Protein AF-A0A6F9ZHG9-F1 (afdb_monomer_lite)

Foldseek 3Di:
DQDPVNVVVVVLVLVVLLVCCLVQWAFDPDPDDDPLQWLVNLQVLCQLLCCQQPNDGDHSVSNVVSCVVSVWDKDWPVRVVVPPDPVDDPDPPPDPPPPPPDDPDDDPDPPPTTIGTNTDSVSSVLSSCLNDPDDPPDDPVSVVSNVVVNVVSVVVSCVCVPPVNPD

pLDDT: mean 78.33, std 22.2, range [32.19, 98.19]

Structure (mmCIF, N/CA/C/O backbone):
data_AF-A0A6F9ZHG9-F1
#
_entry.id   AF-A0A6F9ZHG9-F1
#
loop_
_atom_site.group_PDB
_atom_site.id
_atom_site.type_symbol
_atom_site.label_atom_id
_atom_site.label_alt_id
_atom_site.label_comp_id
_atom_site.label_asym_id
_atom_site.label_entity_id
_atom_site.label_seq_id
_atom_site.pdbx_PDB_ins_code
_atom_site.Cartn_x
_atom_site.Cartn_y
_atom_site.Cartn_z
_atom_site.occupancy
_atom_site.B_iso_or_equiv
_atom_site.auth_seq_id
_atom_site.auth_comp_id
_atom_site.auth_asym_id
_atom_site.auth_atom_id
_atom_site.pdbx_PDB_model_num
ATOM 1 N N . MET A 1 1 ? -5.530 26.633 14.645 1.00 41.91 1 MET A N 1
ATOM 2 C CA . MET A 1 1 ? -5.002 26.004 15.873 1.00 41.91 1 MET A CA 1
ATOM 3 C C . MET A 1 1 ? -5.506 24.572 15.899 1.00 41.91 1 MET A C 1
ATOM 5 O O . MET A 1 1 ? -6.705 24.374 16.030 1.00 41.91 1 MET A O 1
ATOM 9 N N . ASN A 1 2 ? -4.627 23.596 15.676 1.00 49.59 2 ASN A N 1
ATOM 10 C CA . ASN A 1 2 ? -4.977 22.177 15.742 1.00 49.59 2 ASN A CA 1
ATOM 11 C C . ASN A 1 2 ? -4.973 21.763 17.223 1.00 49.59 2 ASN A C 1
ATOM 13 O O . ASN A 1 2 ? -3.960 21.920 17.898 1.00 49.59 2 ASN A O 1
ATOM 17 N N . GLY A 1 3 ? -6.128 21.356 17.758 1.00 52.00 3 GLY A N 1
ATOM 18 C CA . GLY A 1 3 ? -6.285 21.013 19.177 1.00 52.00 3 GLY A CA 1
ATOM 19 C C . GLY A 1 3 ? -5.594 19.692 19.559 1.00 52.00 3 GLY A C 1
ATOM 20 O O . GLY A 1 3 ? -5.283 18.891 18.675 1.00 52.00 3 GLY A O 1
ATOM 21 N N . PRO A 1 4 ? -5.406 19.407 20.861 1.00 63.84 4 PRO A N 1
ATOM 22 C CA . PRO A 1 4 ? -4.680 18.226 21.354 1.00 63.84 4 PRO A CA 1
ATOM 23 C C . PRO A 1 4 ? -5.230 16.885 20.833 1.00 63.84 4 PRO A C 1
ATOM 25 O O . PRO A 1 4 ? -4.465 15.956 20.588 1.00 63.84 4 PRO A O 1
ATOM 28 N N . HIS A 1 5 ? -6.538 16.796 20.572 1.00 62.59 5 HIS A N 1
ATOM 29 C CA . HIS A 1 5 ? -7.161 15.604 19.983 1.00 62.59 5 HIS A CA 1
ATOM 30 C C . HIS A 1 5 ? -6.745 15.338 18.530 1.00 62.59 5 HIS A C 1
ATOM 32 O O . HIS A 1 5 ? -6.666 14.184 18.118 1.00 62.59 5 HIS A O 1
ATOM 38 N N . SER A 1 6 ? -6.447 16.380 17.748 1.00 72.19 6 SER A N 1
ATOM 39 C CA . SER A 1 6 ? -6.005 16.204 16.357 1.00 72.19 6 SER A CA 1
ATOM 40 C C . SER A 1 6 ? -4.581 15.648 16.268 1.00 72.19 6 SER A C 1
ATOM 42 O O . SER A 1 6 ? -4.306 14.816 15.407 1.00 72.19 6 SER A O 1
ATOM 44 N N . THR A 1 7 ? -3.709 16.029 17.206 1.00 77.06 7 THR A N 1
ATOM 45 C CA . THR A 1 7 ? -2.345 15.495 17.317 1.00 77.06 7 THR A CA 1
ATOM 46 C C . THR A 1 7 ? -2.356 14.030 17.746 1.00 77.06 7 THR A C 1
ATOM 48 O O . THR A 1 7 ? -1.715 13.204 17.104 1.00 77.06 7 THR A O 1
ATOM 51 N N . GLN A 1 8 ? -3.151 13.680 18.764 1.00 80.44 8 GLN A N 1
ATOM 52 C CA . GLN A 1 8 ? -3.286 12.293 19.230 1.00 80.44 8 GLN A CA 1
ATOM 53 C C . GLN A 1 8 ? -3.800 11.359 18.126 1.00 80.44 8 GLN A C 1
ATOM 55 O O . GLN A 1 8 ? -3.256 10.274 17.932 1.00 80.44 8 GLN A O 1
ATOM 60 N N . LEU A 1 9 ? -4.806 11.801 17.362 1.00 84.56 9 LEU A N 1
ATOM 61 C CA . LEU A 1 9 ? -5.338 11.041 16.230 1.00 84.56 9 LEU A CA 1
ATOM 62 C C . LEU A 1 9 ? -4.292 10.843 15.123 1.00 84.56 9 LEU A C 1
ATOM 64 O O . LEU A 1 9 ? -4.195 9.758 14.549 1.00 84.56 9 LEU A O 1
ATOM 68 N N . HIS A 1 10 ? -3.508 11.878 14.820 1.00 86.94 10 HIS A N 1
ATOM 69 C CA . HIS A 1 10 ? -2.452 11.791 13.816 1.00 86.94 10 HIS A CA 1
ATOM 70 C C . HIS A 1 10 ? -1.357 10.794 14.223 1.00 86.94 10 HIS A C 1
ATOM 72 O O . HIS A 1 10 ? -0.948 9.960 13.416 1.00 86.94 10 HIS A O 1
ATOM 78 N N . GLU A 1 11 ? -0.928 10.812 15.487 1.00 89.69 11 GLU A N 1
ATOM 79 C CA . GLU A 1 11 ? 0.051 9.851 16.004 1.00 89.69 11 GLU A CA 1
ATOM 80 C C . GLU A 1 11 ? -0.462 8.410 15.958 1.00 89.69 11 GLU A C 1
ATOM 82 O O . GLU A 1 11 ? 0.266 7.508 15.546 1.00 89.69 11 GLU A O 1
ATOM 87 N N . ALA A 1 12 ? -1.721 8.196 16.340 1.00 89.88 12 ALA A N 1
ATOM 88 C CA . ALA A 1 12 ? -2.430 6.927 16.208 1.00 89.88 12 ALA A CA 1
ATOM 89 C C . ALA A 1 12 ? -2.378 6.387 14.765 1.00 89.88 12 ALA A C 1
ATOM 91 O O . ALA A 1 12 ? -1.982 5.243 14.520 1.00 89.88 12 ALA A O 1
ATOM 92 N N . GLN A 1 13 ? -2.717 7.237 13.792 1.00 93.00 13 GLN A N 1
ATOM 93 C CA . GLN A 1 13 ? -2.676 6.900 12.366 1.00 93.00 13 GLN A CA 1
ATOM 94 C C . GLN A 1 13 ? -1.254 6.587 11.888 1.00 93.00 13 GLN A C 1
ATOM 96 O O . GLN A 1 13 ? -1.058 5.616 11.155 1.00 93.00 13 GLN A O 1
ATOM 101 N N . MET A 1 14 ? -0.256 7.359 12.328 1.00 95.12 14 MET A N 1
ATOM 102 C CA . MET A 1 14 ? 1.151 7.109 12.008 1.00 95.12 14 MET A CA 1
ATOM 103 C C . MET A 1 14 ? 1.661 5.801 12.617 1.00 95.12 14 MET A C 1
ATOM 105 O O . MET A 1 14 ? 2.350 5.042 11.937 1.00 95.12 14 MET A O 1
ATOM 109 N N . ARG A 1 15 ? 1.282 5.475 13.861 1.00 94.06 15 ARG A N 1
ATOM 110 C CA . ARG A 1 15 ? 1.595 4.176 14.480 1.00 94.06 15 ARG A CA 1
ATOM 111 C C . ARG A 1 15 ? 1.028 3.021 13.658 1.00 94.06 15 ARG A C 1
ATOM 113 O O . ARG A 1 15 ? 1.766 2.089 13.343 1.00 94.06 15 ARG A O 1
ATOM 120 N N . LEU A 1 16 ? -0.245 3.103 13.268 1.00 94.69 16 LEU A N 1
ATOM 121 C CA . LEU A 1 16 ? -0.882 2.076 12.442 1.00 94.69 16 LEU A CA 1
ATOM 122 C C . LEU A 1 16 ? -0.197 1.962 11.074 1.00 94.69 16 LEU A C 1
ATOM 124 O O . LEU A 1 16 ? 0.135 0.855 10.656 1.00 94.69 16 LEU A O 1
ATOM 128 N N . LEU A 1 17 ? 0.086 3.084 10.403 1.00 96.88 17 LEU A N 1
ATOM 129 C CA . LEU A 1 17 ? 0.791 3.106 9.116 1.00 96.88 17 LEU A CA 1
ATOM 130 C C . LEU A 1 17 ? 2.177 2.450 9.208 1.00 96.88 17 LEU A C 1
ATOM 132 O O . LEU A 1 17 ? 2.523 1.635 8.352 1.00 96.88 17 LEU A O 1
ATOM 136 N N . ARG A 1 18 ? 2.956 2.750 10.255 1.00 96.12 18 ARG A N 1
ATOM 137 C CA . ARG A 1 18 ? 4.274 2.135 10.475 1.00 96.12 18 ARG A CA 1
ATOM 138 C C . ARG A 1 18 ? 4.161 0.621 10.635 1.00 96.12 18 ARG A C 1
ATOM 140 O O . ARG A 1 18 ? 4.882 -0.103 9.956 1.00 96.12 18 ARG A O 1
ATOM 147 N N . ARG A 1 19 ? 3.233 0.132 11.465 1.00 95.88 19 ARG A N 1
ATOM 148 C CA . ARG A 1 19 ? 3.015 -1.316 11.656 1.00 95.88 19 ARG A CA 1
ATOM 149 C C . ARG A 1 19 ? 2.495 -1.995 10.388 1.00 95.88 19 ARG A C 1
ATOM 151 O O . ARG A 1 19 ? 2.889 -3.122 10.084 1.00 95.88 19 ARG A O 1
ATOM 158 N N . PHE A 1 20 ? 1.660 -1.298 9.618 1.00 97.25 20 PHE A N 1
ATOM 159 C CA . PHE A 1 20 ? 1.179 -1.774 8.325 1.00 97.25 20 PHE A CA 1
ATOM 160 C C . PHE A 1 20 ? 2.345 -1.995 7.356 1.00 97.25 20 PHE A C 1
ATOM 162 O O . PHE A 1 20 ? 2.463 -3.071 6.770 1.00 97.25 20 PHE A O 1
ATOM 169 N N . ILE A 1 21 ? 3.232 -1.005 7.214 1.00 97.25 21 ILE A N 1
ATOM 170 C CA . ILE A 1 21 ? 4.420 -1.110 6.356 1.00 97.25 21 ILE A CA 1
ATOM 171 C C . ILE A 1 21 ? 5.333 -2.239 6.840 1.00 97.25 21 ILE A C 1
ATOM 173 O O . ILE A 1 21 ? 5.689 -3.087 6.029 1.00 97.25 21 ILE A O 1
ATOM 177 N N . ALA A 1 22 ? 5.622 -2.328 8.143 1.00 95.75 22 ALA A N 1
ATOM 178 C CA . ALA A 1 22 ? 6.433 -3.411 8.711 1.00 95.75 22 ALA A CA 1
ATOM 179 C C . ALA A 1 22 ? 5.908 -4.807 8.330 1.00 95.75 22 ALA A C 1
ATOM 181 O O . ALA A 1 22 ? 6.674 -5.724 8.043 1.00 95.75 22 ALA A O 1
ATOM 182 N N . THR A 1 23 ? 4.582 -4.963 8.328 1.00 96.19 23 THR A N 1
ATOM 183 C CA . THR A 1 23 ? 3.914 -6.253 8.125 1.00 96.19 23 THR A CA 1
ATOM 184 C C . THR A 1 23 ? 3.771 -6.617 6.648 1.00 96.19 23 THR A C 1
ATOM 186 O O . THR A 1 23 ? 3.932 -7.780 6.269 1.00 96.19 23 THR A O 1
ATOM 189 N N . PHE A 1 24 ? 3.404 -5.646 5.810 1.00 97.00 24 PHE A N 1
ATOM 190 C CA . PHE A 1 24 ? 3.000 -5.899 4.425 1.00 97.00 24 PHE A CA 1
ATOM 191 C C . PHE A 1 24 ? 4.011 -5.422 3.389 1.00 97.00 24 PHE A C 1
ATOM 193 O O . PHE A 1 24 ? 3.997 -5.937 2.277 1.00 97.00 24 PHE A O 1
ATOM 200 N N . LEU A 1 25 ? 4.869 -4.461 3.719 1.00 96.69 25 LEU A N 1
ATOM 201 C CA . LEU A 1 25 ? 5.860 -3.882 2.812 1.00 96.69 25 LEU A CA 1
ATOM 202 C C . LEU A 1 25 ? 7.245 -3.792 3.483 1.00 96.69 25 LEU A C 1
ATOM 204 O O . LEU A 1 25 ? 7.821 -2.704 3.515 1.00 96.69 25 LEU A O 1
ATOM 208 N N . PRO A 1 26 ? 7.786 -4.900 4.029 1.00 94.75 26 PRO A N 1
ATOM 209 C CA . PRO A 1 26 ? 9.114 -4.881 4.628 1.00 94.75 26 PRO A CA 1
ATOM 210 C C . PRO A 1 26 ? 10.196 -4.625 3.561 1.00 94.75 26 PRO A C 1
ATOM 212 O O . PRO A 1 26 ? 9.999 -5.002 2.394 1.00 94.75 26 PRO A O 1
ATOM 215 N N . PRO A 1 27 ? 11.348 -4.047 3.953 1.00 93.38 27 PRO A N 1
ATOM 216 C CA . PRO A 1 27 ? 12.481 -3.855 3.052 1.00 93.38 27 PRO A CA 1
ATOM 217 C C . PRO A 1 27 ? 12.950 -5.196 2.471 1.00 93.38 27 PRO A C 1
ATOM 219 O O . PRO A 1 27 ? 12.869 -6.243 3.116 1.00 93.38 27 PRO A O 1
ATOM 222 N N . GLN A 1 28 ? 13.399 -5.172 1.219 1.00 86.75 28 GLN A N 1
ATOM 223 C CA . GLN A 1 28 ? 13.783 -6.356 0.443 1.00 86.75 28 GLN A CA 1
ATOM 224 C C . GLN A 1 28 ? 15.279 -6.402 0.115 1.00 86.75 28 GLN A C 1
ATOM 226 O O . GLN A 1 28 ? 15.703 -7.353 -0.544 1.00 86.75 28 GLN A O 1
ATOM 231 N N . ASP A 1 29 ? 16.055 -5.372 0.477 1.00 80.50 29 ASP A N 1
ATOM 232 C CA . ASP A 1 29 ? 17.463 -5.196 0.079 1.00 80.50 29 ASP A CA 1
ATOM 233 C C . ASP A 1 29 ? 17.683 -5.338 -1.445 1.00 80.50 29 ASP A C 1
ATOM 235 O O . ASP A 1 29 ? 18.747 -5.729 -1.934 1.00 80.50 29 ASP A O 1
ATOM 239 N N . LYS A 1 30 ? 16.639 -5.034 -2.230 1.00 82.44 30 LYS A N 1
ATOM 240 C CA . LYS A 1 30 ? 16.616 -5.123 -3.693 1.00 82.44 30 LYS A CA 1
ATOM 241 C C . LYS A 1 30 ? 16.259 -3.772 -4.283 1.00 82.44 30 LYS A C 1
ATOM 243 O O . LYS A 1 30 ? 15.113 -3.334 -4.253 1.00 82.44 30 LYS A O 1
ATOM 248 N N . PHE A 1 31 ? 17.234 -3.159 -4.936 1.00 83.19 31 PHE A N 1
ATOM 249 C CA . PHE A 1 31 ? 17.107 -1.810 -5.481 1.00 83.19 31 PHE A CA 1
ATOM 250 C C . PHE A 1 31 ? 16.596 -1.803 -6.922 1.00 83.19 31 PHE A C 1
ATOM 252 O O . PHE A 1 31 ? 17.131 -1.087 -7.754 1.00 83.19 31 PHE A O 1
ATOM 259 N N . HIS A 1 32 ? 15.598 -2.616 -7.278 1.00 84.50 32 HIS A N 1
ATOM 260 C CA . HIS A 1 32 ? 15.069 -2.632 -8.647 1.00 84.50 32 HIS A CA 1
ATOM 261 C C . HIS A 1 32 ? 13.995 -1.556 -8.841 1.00 84.50 32 HIS A C 1
ATOM 263 O O . HIS A 1 32 ? 13.032 -1.482 -8.081 1.00 84.50 32 HIS A O 1
ATOM 269 N N . ARG A 1 33 ? 14.099 -0.760 -9.909 1.00 87.62 33 ARG A N 1
ATOM 270 C CA . ARG A 1 33 ? 13.116 0.287 -10.220 1.00 87.62 33 ARG A CA 1
ATOM 271 C C . ARG A 1 33 ? 11.866 -0.304 -10.855 1.00 87.62 33 ARG A C 1
ATOM 273 O O . ARG A 1 33 ? 11.923 -0.953 -11.895 1.00 87.62 33 ARG A O 1
ATOM 280 N N . ASN A 1 34 ? 10.715 -0.057 -10.253 1.00 92.25 34 ASN A N 1
ATOM 281 C CA . ASN A 1 34 ? 9.425 -0.474 -10.773 1.00 92.25 34 ASN A CA 1
ATOM 282 C C . ASN A 1 34 ? 8.396 0.642 -10.551 1.00 92.25 34 ASN A C 1
ATOM 284 O O . ASN A 1 34 ? 8.451 1.358 -9.560 1.00 92.25 34 ASN A O 1
ATOM 288 N N . LEU A 1 35 ? 7.409 0.779 -11.437 1.00 92.25 35 LEU A N 1
ATOM 289 C CA . LEU A 1 35 ? 6.323 1.734 -11.200 1.00 92.25 35 LEU A CA 1
ATOM 290 C C . LEU A 1 35 ? 5.642 1.489 -9.844 1.00 92.25 35 LEU A C 1
ATOM 292 O O . LEU A 1 35 ? 5.301 2.431 -9.150 1.00 92.25 35 LEU A O 1
ATOM 296 N N . ALA A 1 36 ? 5.471 0.227 -9.446 1.00 94.75 36 ALA A N 1
ATOM 297 C CA . ALA A 1 36 ? 4.750 -0.104 -8.223 1.00 94.75 36 ALA A CA 1
ATOM 298 C C . ALA A 1 36 ? 5.568 0.041 -6.930 1.00 94.75 36 ALA A C 1
ATOM 300 O O . ALA A 1 36 ? 4.990 -0.095 -5.860 1.00 94.75 36 ALA A O 1
ATOM 301 N N . ASN A 1 37 ? 6.871 0.327 -7.006 1.00 94.38 37 ASN A N 1
ATOM 302 C CA . ASN A 1 37 ? 7.659 0.738 -5.839 1.00 94.38 37 ASN A CA 1
ATOM 303 C C . ASN A 1 37 ? 8.121 2.199 -5.923 1.00 94.38 37 ASN A C 1
ATOM 305 O O . ASN A 1 37 ? 8.922 2.631 -5.103 1.00 94.38 37 ASN A O 1
ATOM 309 N N . GLU A 1 38 ? 7.622 2.963 -6.897 1.00 94.38 38 GLU A N 1
ATOM 310 C CA . GLU A 1 38 ? 7.785 4.415 -6.950 1.00 94.38 38 GLU A CA 1
ATOM 311 C C . GLU A 1 38 ? 6.893 5.080 -5.887 1.00 94.38 38 GLU A C 1
ATOM 313 O O . GLU A 1 38 ? 5.749 4.668 -5.675 1.00 94.38 38 GLU A O 1
ATOM 318 N N . ILE A 1 39 ? 7.411 6.098 -5.194 1.00 93.62 39 ILE A N 1
ATOM 319 C CA . ILE A 1 39 ? 6.782 6.666 -3.995 1.00 93.62 39 ILE A CA 1
ATOM 320 C C . ILE A 1 39 ? 5.375 7.203 -4.251 1.00 93.62 39 ILE A C 1
ATOM 322 O O . ILE A 1 39 ? 4.502 7.002 -3.405 1.00 93.62 39 ILE A O 1
ATOM 326 N N . ASN A 1 40 ? 5.098 7.852 -5.382 1.00 92.12 40 ASN A N 1
ATOM 327 C CA . ASN A 1 40 ? 3.744 8.331 -5.663 1.00 92.12 40 ASN A CA 1
ATOM 328 C C . ASN A 1 40 ? 2.777 7.152 -5.890 1.00 92.12 40 ASN A C 1
ATOM 330 O O . ASN A 1 40 ? 1.650 7.167 -5.381 1.00 92.12 40 ASN A O 1
ATOM 334 N N . TYR A 1 41 ? 3.203 6.091 -6.581 1.00 96.31 41 TYR A N 1
ATOM 335 C CA . TYR A 1 41 ? 2.396 4.874 -6.719 1.00 96.31 41 TYR A CA 1
ATOM 336 C C . TYR A 1 41 ? 2.143 4.190 -5.370 1.00 96.31 41 TYR A C 1
ATOM 338 O O . TYR A 1 41 ? 1.011 3.795 -5.070 1.00 96.31 41 TYR A O 1
ATOM 346 N N . VAL A 1 42 ? 3.176 4.069 -4.537 1.00 97.56 42 VAL A N 1
ATOM 347 C CA . VAL A 1 42 ? 3.069 3.496 -3.188 1.00 97.56 42 VAL A CA 1
ATOM 348 C C . VAL A 1 42 ? 2.115 4.334 -2.343 1.00 97.56 42 VAL A C 1
ATOM 350 O O . VAL A 1 42 ? 1.180 3.789 -1.762 1.00 97.56 42 VAL A O 1
ATOM 353 N N . THR A 1 43 ? 2.264 5.659 -2.361 1.00 97.19 43 THR A N 1
ATOM 354 C CA . THR A 1 43 ? 1.407 6.597 -1.622 1.00 97.19 43 THR A CA 1
ATOM 355 C C . THR A 1 43 ? -0.052 6.464 -2.038 1.00 97.19 43 THR A C 1
ATOM 357 O O . THR A 1 43 ? -0.930 6.281 -1.197 1.00 97.19 43 THR A O 1
ATOM 360 N N . THR A 1 44 ? -0.336 6.507 -3.341 1.00 97.69 44 THR A N 1
ATOM 361 C CA . THR A 1 44 ? -1.714 6.374 -3.838 1.00 97.69 44 THR A CA 1
ATOM 362 C C . THR A 1 44 ? -2.304 4.999 -3.530 1.00 97.69 44 THR A C 1
ATOM 364 O O . THR A 1 44 ? -3.500 4.895 -3.262 1.00 97.69 44 THR A O 1
ATOM 367 N N . THR A 1 45 ? -1.484 3.948 -3.521 1.00 98.06 45 THR A N 1
ATOM 368 C CA . THR A 1 45 ? -1.908 2.599 -3.136 1.00 98.06 45 THR A CA 1
ATOM 369 C C . THR A 1 45 ? -2.239 2.519 -1.650 1.00 98.06 45 THR A C 1
ATOM 371 O O . THR A 1 45 ? -3.349 2.115 -1.305 1.00 98.06 45 THR A O 1
ATOM 374 N N . LEU A 1 46 ? -1.328 2.953 -0.776 1.00 98.19 46 LEU A N 1
ATOM 375 C CA . LEU A 1 46 ? -1.533 2.946 0.671 1.00 98.19 46 LEU A CA 1
ATOM 376 C C . LEU A 1 46 ? -2.714 3.824 1.079 1.00 98.19 46 LEU A C 1
ATOM 378 O O . LEU A 1 46 ? -3.541 3.382 1.866 1.00 98.19 46 LEU A O 1
ATOM 382 N N . ASN A 1 47 ? -2.876 5.004 0.476 1.00 97.94 47 ASN A N 1
ATOM 383 C CA . ASN A 1 47 ? -4.038 5.854 0.723 1.00 97.94 47 ASN A CA 1
ATOM 384 C C . ASN A 1 47 ? -5.359 5.150 0.382 1.00 97.94 47 ASN A C 1
ATOM 386 O O . ASN A 1 47 ? -6.316 5.240 1.145 1.00 97.94 47 ASN A O 1
ATOM 390 N N . ARG A 1 48 ? -5.423 4.402 -0.728 1.00 97.12 48 ARG A N 1
ATOM 391 C CA . ARG A 1 48 ? -6.626 3.627 -1.082 1.00 97.12 48 ARG A CA 1
ATOM 392 C C . ARG A 1 48 ? -6.879 2.490 -0.096 1.00 97.12 48 ARG A C 1
ATOM 394 O O . ARG A 1 48 ? -8.008 2.329 0.354 1.00 97.12 48 ARG A O 1
ATOM 401 N N . VAL A 1 49 ? -5.847 1.716 0.234 1.00 97.25 49 VAL A N 1
ATOM 402 C CA . VAL A 1 49 ? -5.953 0.556 1.134 1.00 97.25 49 VAL A CA 1
ATOM 403 C C . VAL A 1 49 ? -6.349 0.993 2.541 1.00 97.25 49 VAL A C 1
ATOM 405 O O . VAL A 1 49 ? -7.286 0.437 3.111 1.00 97.25 49 VAL A O 1
ATOM 408 N N . LEU A 1 50 ? -5.685 2.014 3.082 1.00 96.62 50 LEU A N 1
ATOM 409 C CA . LEU A 1 50 ? -5.946 2.512 4.429 1.00 96.62 50 LEU A CA 1
ATOM 410 C C . LEU A 1 50 ? -7.310 3.186 4.530 1.00 96.62 50 LEU A C 1
ATOM 412 O O . LEU A 1 50 ? -8.043 2.918 5.479 1.00 96.62 50 LEU A O 1
ATOM 416 N N . LEU A 1 51 ? -7.724 3.944 3.512 1.00 95.69 51 LEU A N 1
ATOM 417 C CA . LEU A 1 51 ? -9.065 4.517 3.491 1.00 95.69 51 LEU A CA 1
ATOM 418 C C . LEU A 1 51 ? -10.138 3.423 3.429 1.00 95.69 51 LEU A C 1
ATOM 420 O O . LEU A 1 51 ? -11.099 3.468 4.189 1.00 95.69 51 LEU A O 1
ATOM 424 N N . HIS A 1 52 ? -9.961 2.425 2.559 1.00 94.94 52 HIS A N 1
ATOM 425 C CA . HIS A 1 52 ? -10.939 1.357 2.352 1.00 94.94 52 HIS A CA 1
ATOM 426 C C . HIS A 1 52 ? -11.064 0.417 3.559 1.00 94.94 52 HIS A C 1
ATOM 428 O O . HIS A 1 52 ? -12.167 0.024 3.933 1.00 94.94 52 HIS A O 1
ATOM 434 N N . HIS A 1 53 ? -9.943 0.045 4.180 1.00 92.56 53 HIS A N 1
ATOM 435 C CA . HIS A 1 53 ? -9.937 -0.956 5.247 1.00 92.56 53 HIS A CA 1
ATOM 436 C C . HIS A 1 53 ? -9.912 -0.359 6.657 1.00 92.56 53 HIS A C 1
ATOM 438 O O . HIS A 1 53 ? -10.435 -0.998 7.569 1.00 92.56 53 HIS A O 1
ATOM 444 N N . PHE A 1 54 ? -9.362 0.841 6.852 1.00 91.31 54 PHE A N 1
ATOM 445 C CA . PHE A 1 54 ? -9.130 1.445 8.173 1.00 91.31 54 PHE A CA 1
ATOM 446 C C . PHE A 1 54 ? -9.763 2.834 8.337 1.00 91.31 54 PHE A C 1
ATOM 448 O O . PHE A 1 54 ? -9.789 3.355 9.445 1.00 91.31 54 PHE A O 1
ATOM 455 N N . GLY A 1 55 ? -10.324 3.418 7.272 1.00 92.38 55 GLY A N 1
ATOM 456 C CA . GLY A 1 55 ? -11.126 4.639 7.350 1.00 92.38 55 GLY A CA 1
ATOM 457 C C . GLY A 1 55 ? -10.333 5.943 7.451 1.00 92.38 55 GLY A C 1
ATOM 458 O O . GLY A 1 55 ? -10.926 6.975 7.753 1.00 92.38 55 GLY A O 1
ATOM 459 N N . PHE A 1 56 ? -9.023 5.938 7.182 1.00 93.69 56 PHE A N 1
ATOM 460 C CA . PHE A 1 56 ? -8.208 7.157 7.199 1.00 93.69 56 PHE A CA 1
ATOM 461 C C . PHE A 1 56 ? -7.333 7.302 5.953 1.00 93.69 56 PHE A C 1
ATOM 463 O O . PHE A 1 56 ? -7.017 6.331 5.266 1.00 93.69 56 PHE A O 1
ATOM 470 N N . ARG A 1 57 ? -6.973 8.549 5.646 1.00 94.88 57 ARG A N 1
ATOM 471 C CA . ARG A 1 57 ? -6.140 8.905 4.495 1.00 94.88 57 ARG A CA 1
ATOM 472 C C . ARG A 1 57 ? -4.690 9.068 4.915 1.00 94.88 57 ARG A C 1
ATOM 474 O O . ARG A 1 57 ? -4.415 9.491 6.032 1.00 94.88 57 ARG A O 1
ATOM 481 N N . VAL A 1 58 ? -3.787 8.805 3.979 1.00 95.19 58 VAL A N 1
ATOM 482 C CA . VAL A 1 58 ? -2.361 9.110 4.126 1.00 95.19 58 VAL A CA 1
ATOM 483 C C . VAL A 1 58 ? -1.885 9.927 2.935 1.00 95.19 58 VAL A C 1
ATOM 485 O O . VAL A 1 58 ? -2.396 9.782 1.821 1.00 95.19 58 VAL A O 1
ATOM 488 N N . ASN A 1 59 ? -0.915 10.799 3.177 1.00 93.19 59 ASN A N 1
ATOM 489 C CA . ASN A 1 59 ? -0.247 11.587 2.148 1.00 93.19 59 ASN A CA 1
ATOM 490 C C . ASN A 1 59 ? 1.184 11.077 1.926 1.00 93.19 59 ASN A C 1
ATOM 492 O O . ASN A 1 59 ? 1.621 10.090 2.525 1.00 93.19 59 ASN A O 1
ATOM 496 N N . LYS A 1 60 ? 1.900 11.734 1.014 1.00 91.00 60 LYS A N 1
ATOM 497 C CA . LYS A 1 60 ? 3.252 11.338 0.624 1.00 91.00 60 LYS A CA 1
ATOM 498 C C . LYS A 1 60 ? 4.235 11.496 1.778 1.00 91.00 60 LYS A C 1
ATOM 500 O O . LYS A 1 60 ? 5.109 10.649 1.938 1.00 91.00 60 LYS A O 1
ATOM 505 N N . GLU A 1 61 ? 4.079 12.544 2.578 1.00 90.38 61 GLU A N 1
ATOM 506 C CA . GLU A 1 61 ? 4.924 12.850 3.729 1.00 90.38 61 GLU A CA 1
ATOM 507 C C . GLU A 1 61 ? 4.835 11.730 4.772 1.00 90.38 61 GLU A C 1
ATOM 509 O O . GLU A 1 61 ? 5.851 11.118 5.090 1.00 90.38 61 GLU A O 1
ATOM 514 N N . MET A 1 62 ? 3.616 11.369 5.191 1.00 93.62 62 MET A N 1
ATOM 515 C CA . MET A 1 62 ? 3.359 10.273 6.135 1.00 93.62 62 MET A CA 1
ATOM 516 C C . MET A 1 62 ? 3.916 8.937 5.633 1.00 93.62 62 MET A C 1
ATOM 518 O O . MET A 1 62 ? 4.516 8.180 6.391 1.00 93.62 62 MET A O 1
ATOM 522 N N . VAL A 1 63 ? 3.716 8.629 4.346 1.00 96.25 63 VAL A N 1
ATOM 523 C CA . VAL A 1 63 ? 4.199 7.376 3.745 1.00 96.25 63 VAL A CA 1
ATOM 524 C C . VAL A 1 63 ? 5.723 7.340 3.693 1.00 96.25 63 VAL A C 1
ATOM 526 O O . VAL A 1 63 ? 6.313 6.314 4.014 1.00 96.25 63 VAL A O 1
ATOM 529 N N . THR A 1 64 ? 6.360 8.447 3.317 1.00 92.19 64 THR A N 1
ATOM 530 C CA . THR A 1 64 ? 7.824 8.550 3.255 1.00 92.19 64 THR A CA 1
ATOM 531 C C . THR A 1 64 ? 8.432 8.390 4.647 1.00 92.19 64 THR A C 1
ATOM 533 O O . THR A 1 64 ? 9.335 7.574 4.817 1.00 92.19 64 THR A O 1
ATOM 536 N N . GLU A 1 65 ? 7.891 9.097 5.641 1.00 91.62 65 GLU A N 1
ATOM 537 C CA . GLU A 1 65 ? 8.319 8.995 7.039 1.00 91.62 65 GLU A CA 1
ATOM 538 C C . GLU A 1 65 ? 8.173 7.557 7.552 1.00 91.62 65 GLU A C 1
ATOM 540 O O . GLU A 1 65 ? 9.132 6.956 8.031 1.00 91.62 65 GLU A O 1
ATOM 545 N N . ALA A 1 66 ? 7.002 6.945 7.362 1.00 95.75 66 ALA A N 1
ATOM 546 C CA . ALA A 1 66 ? 6.757 5.595 7.848 1.00 95.75 66 ALA A CA 1
ATOM 547 C C . ALA A 1 66 ? 7.601 4.525 7.126 1.00 95.75 66 ALA A C 1
ATOM 549 O O . ALA A 1 66 ? 7.953 3.519 7.744 1.00 95.75 66 ALA A O 1
ATOM 550 N N . LEU A 1 67 ? 7.959 4.717 5.850 1.00 94.06 67 LEU A N 1
ATOM 551 C CA . LEU A 1 67 ? 8.918 3.857 5.142 1.00 94.06 67 LEU A CA 1
ATOM 552 C C . LEU A 1 67 ? 10.323 3.973 5.754 1.00 94.06 67 LEU A C 1
ATOM 554 O O . LEU A 1 67 ? 10.961 2.954 6.019 1.00 94.06 67 LEU A O 1
ATOM 558 N N . GLN A 1 68 ? 10.789 5.194 6.022 1.00 89.19 68 GLN A N 1
ATOM 559 C CA . GLN A 1 68 ? 12.102 5.444 6.625 1.00 89.19 68 GLN A CA 1
ATOM 560 C C . GLN A 1 68 ? 12.196 4.895 8.056 1.00 89.19 68 GLN A C 1
ATOM 562 O O . GLN A 1 68 ? 13.203 4.276 8.418 1.00 89.19 68 GLN A O 1
ATOM 567 N N . ASP A 1 69 ? 11.133 5.039 8.850 1.00 90.62 69 ASP A N 1
ATOM 568 C CA . ASP A 1 69 ? 11.043 4.460 10.194 1.00 90.62 69 ASP A CA 1
ATOM 569 C C . ASP A 1 69 ? 11.159 2.931 10.161 1.00 90.62 69 ASP A C 1
ATOM 571 O O . ASP A 1 69 ? 11.844 2.336 10.997 1.00 90.62 69 ASP A O 1
ATOM 575 N N . ASN A 1 70 ? 10.578 2.305 9.132 1.00 92.56 70 ASN A N 1
ATOM 576 C CA . ASN A 1 70 ? 10.684 0.872 8.845 1.00 92.56 70 ASN A CA 1
ATOM 577 C C . ASN A 1 70 ? 11.974 0.469 8.116 1.00 92.56 70 ASN A C 1
ATOM 579 O O . ASN A 1 70 ? 12.071 -0.647 7.609 1.00 92.56 70 ASN A O 1
ATOM 583 N N . LYS A 1 71 ? 12.973 1.358 8.068 1.00 91.62 71 LYS A N 1
ATOM 584 C CA . LYS A 1 71 ? 14.292 1.116 7.463 1.00 91.62 71 LYS A CA 1
ATOM 585 C C . LYS A 1 71 ? 14.249 0.783 5.971 1.00 91.62 71 LYS A C 1
ATOM 587 O O . LYS A 1 71 ? 15.222 0.247 5.452 1.00 91.62 71 LYS A O 1
ATOM 592 N N . CYS A 1 72 ? 13.171 1.148 5.277 1.00 88.56 72 CYS A N 1
ATOM 593 C CA . CYS A 1 72 ? 13.146 1.094 3.822 1.00 88.56 72 CYS A CA 1
ATOM 594 C C . CYS A 1 72 ? 14.107 2.146 3.261 1.00 88.56 72 CYS A C 1
ATOM 596 O O . CYS A 1 72 ? 14.120 3.308 3.680 1.00 88.56 72 CYS A O 1
ATOM 598 N N . ILE A 1 73 ? 14.908 1.737 2.290 1.00 88.12 73 ILE A N 1
ATOM 599 C CA . ILE A 1 73 ? 15.842 2.582 1.568 1.00 88.12 73 ILE A CA 1
ATOM 600 C C . ILE A 1 73 ? 15.113 3.219 0.389 1.00 88.12 73 ILE A C 1
ATOM 602 O O . ILE A 1 73 ? 14.545 2.540 -0.471 1.00 88.12 73 ILE A O 1
ATOM 606 N N . LEU A 1 74 ? 15.179 4.547 0.331 1.00 88.81 74 LEU A N 1
ATOM 607 C CA . LEU A 1 74 ? 14.690 5.322 -0.800 1.00 88.81 74 LEU A CA 1
ATOM 608 C C . LEU A 1 74 ? 15.829 5.582 -1.784 1.00 88.81 74 LEU A C 1
ATOM 610 O O . LEU A 1 74 ? 16.908 6.006 -1.376 1.00 88.81 74 LEU A O 1
ATOM 614 N N . PHE A 1 75 ? 15.595 5.331 -3.069 1.00 84.88 75 PHE A N 1
ATOM 615 C CA . PHE A 1 75 ? 16.618 5.428 -4.108 1.00 84.88 75 PHE A CA 1
ATOM 616 C C . PHE A 1 75 ? 16.062 5.953 -5.434 1.00 84.88 75 PHE A C 1
ATOM 618 O O . PHE A 1 75 ? 14.888 5.796 -5.767 1.00 84.88 75 PHE A O 1
ATOM 625 N N . THR A 1 76 ? 16.935 6.564 -6.222 1.00 82.88 76 THR A N 1
ATOM 626 C CA . THR A 1 76 ? 16.656 7.155 -7.532 1.00 82.88 76 THR A CA 1
ATOM 627 C C . THR A 1 76 ? 17.448 6.444 -8.634 1.00 82.88 76 THR A C 1
ATOM 629 O O . THR A 1 76 ? 18.237 5.527 -8.393 1.00 82.88 76 THR A O 1
ATOM 632 N N . LYS A 1 77 ? 17.257 6.873 -9.887 1.00 68.38 77 LYS A N 1
ATOM 633 C CA . LYS A 1 77 ? 18.041 6.405 -11.044 1.00 68.38 77 LYS A CA 1
ATOM 634 C C . LYS A 1 77 ? 19.549 6.639 -10.867 1.00 68.38 77 LYS A C 1
ATOM 636 O O . LYS A 1 77 ? 20.334 5.781 -11.266 1.00 68.38 77 LYS A O 1
ATOM 641 N N . ASN A 1 78 ? 19.940 7.767 -10.277 1.00 62.19 78 ASN A N 1
ATOM 642 C CA . ASN 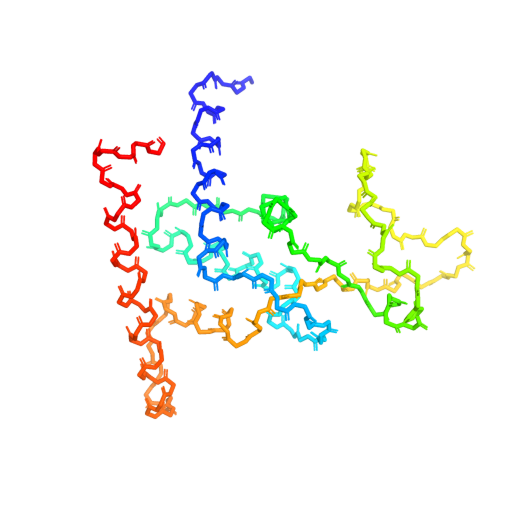A 1 78 ? 21.345 8.169 -10.172 1.00 62.19 78 ASN A CA 1
ATOM 643 C C . ASN A 1 78 ? 22.084 7.418 -9.055 1.00 62.19 78 ASN A C 1
ATOM 645 O O . ASN A 1 78 ? 23.302 7.256 -9.123 1.00 62.19 78 ASN A O 1
ATOM 649 N N . ASP A 1 79 ? 21.352 6.876 -8.082 1.00 61.19 79 ASP A N 1
ATOM 650 C CA . ASP A 1 79 ? 21.939 6.152 -6.951 1.00 61.19 79 ASP A CA 1
ATOM 651 C C . ASP A 1 79 ? 22.520 4.789 -7.362 1.00 61.19 79 ASP A C 1
ATOM 653 O O . ASP A 1 79 ? 23.543 4.363 -6.827 1.00 61.19 79 ASP A O 1
ATOM 657 N N . GLN A 1 80 ? 21.948 4.135 -8.382 1.00 50.31 80 GLN A N 1
ATOM 658 C CA . GLN A 1 80 ? 22.486 2.876 -8.917 1.00 50.31 80 GLN A CA 1
ATOM 659 C C . GLN A 1 80 ? 23.810 3.048 -9.676 1.00 50.31 80 GLN A C 1
ATOM 661 O O . GLN A 1 80 ? 24.593 2.105 -9.760 1.00 50.31 80 GLN A O 1
ATOM 666 N N . ALA A 1 81 ? 24.093 4.226 -10.238 1.00 47.16 81 ALA A N 1
ATOM 667 C CA . ALA A 1 81 ? 25.333 4.453 -10.982 1.00 47.16 81 ALA A CA 1
ATOM 668 C C . ALA A 1 81 ? 26.573 4.500 -10.059 1.00 47.16 81 ALA A C 1
ATOM 670 O O . ALA A 1 81 ? 27.682 4.213 -10.501 1.00 47.16 81 ALA A O 1
ATOM 671 N N . ASN A 1 82 ? 26.387 4.769 -8.759 1.00 46.19 82 ASN A N 1
ATOM 672 C CA . ASN A 1 82 ? 27.450 4.925 -7.754 1.00 46.19 82 ASN A CA 1
ATOM 673 C C . ASN A 1 82 ? 27.526 3.743 -6.759 1.00 46.19 82 ASN A C 1
ATOM 675 O O . ASN A 1 82 ? 27.699 3.917 -5.548 1.00 46.19 82 ASN A O 1
ATOM 679 N N . ASN A 1 83 ? 27.444 2.525 -7.305 1.00 45.88 83 ASN A N 1
ATOM 680 C CA . ASN A 1 83 ? 27.294 1.199 -6.675 1.00 45.88 83 ASN A CA 1
ATOM 681 C C . ASN A 1 83 ? 28.306 0.749 -5.579 1.00 45.88 83 ASN A C 1
ATOM 683 O O . ASN A 1 83 ? 28.386 -0.441 -5.285 1.00 45.88 83 ASN A O 1
ATOM 687 N N . ARG A 1 84 ? 29.096 1.624 -4.937 1.00 41.72 84 ARG A N 1
ATOM 688 C CA . ARG A 1 84 ? 30.061 1.206 -3.886 1.00 41.72 84 ARG A CA 1
ATOM 689 C C . ARG A 1 84 ? 30.062 2.001 -2.577 1.00 41.72 84 ARG A C 1
ATOM 691 O O . ARG A 1 84 ? 30.685 1.543 -1.626 1.00 41.72 84 ARG A O 1
ATOM 698 N N . LYS A 1 85 ? 29.387 3.154 -2.471 1.00 38.72 85 LYS A N 1
ATOM 699 C CA . L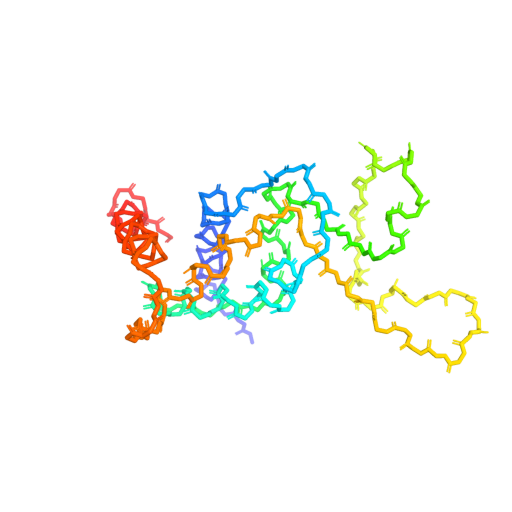YS A 1 85 ? 29.512 4.036 -1.282 1.00 38.72 85 LYS A CA 1
ATOM 700 C C . LYS A 1 85 ? 28.295 4.119 -0.352 1.00 38.72 85 LYS A C 1
ATOM 702 O O . LYS A 1 85 ? 28.417 4.708 0.718 1.00 38.72 85 LYS A O 1
ATOM 707 N N . TYR A 1 86 ? 27.155 3.518 -0.698 1.00 43.88 86 TYR A N 1
ATOM 708 C CA . TYR A 1 86 ? 25.884 3.787 -0.004 1.00 43.88 86 TYR A CA 1
ATOM 709 C C . TYR A 1 86 ? 25.355 2.676 0.913 1.00 43.88 86 TYR A C 1
ATOM 711 O O . TYR A 1 86 ? 24.254 2.798 1.432 1.00 43.88 86 TYR A O 1
ATOM 719 N N . GLN A 1 87 ? 26.187 1.693 1.279 1.00 38.47 87 GLN A N 1
ATOM 720 C CA . GLN A 1 87 ? 25.927 0.879 2.480 1.00 38.47 87 GLN A CA 1
ATOM 721 C C . GLN A 1 87 ? 25.962 1.702 3.794 1.00 38.47 87 GLN A C 1
ATOM 723 O O . GLN A 1 87 ? 25.677 1.152 4.852 1.00 38.47 87 GLN A O 1
ATOM 728 N N . ARG A 1 88 ? 26.323 3.002 3.778 1.00 32.91 88 ARG A N 1
ATOM 729 C CA . ARG A 1 88 ? 26.495 3.822 5.001 1.00 32.91 88 ARG A CA 1
ATOM 730 C C . ARG A 1 88 ? 26.178 5.319 4.866 1.00 32.91 88 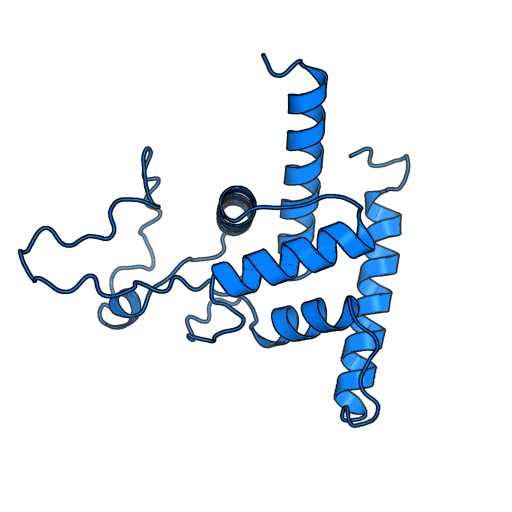ARG A C 1
ATOM 732 O O . ARG A 1 88 ? 26.923 6.147 5.388 1.00 32.91 88 ARG A O 1
ATOM 739 N N . ARG A 1 89 ? 25.090 5.717 4.208 1.00 33.00 89 ARG A N 1
ATOM 740 C CA . ARG A 1 89 ? 24.604 7.106 4.345 1.00 33.00 89 ARG A CA 1
ATOM 741 C C . ARG A 1 89 ? 23.106 7.154 4.601 1.00 33.00 89 ARG A C 1
ATOM 743 O O . ARG A 1 89 ? 22.315 7.483 3.730 1.00 33.00 89 ARG A O 1
ATOM 750 N N . ILE A 1 90 ? 22.767 6.874 5.858 1.00 43.84 90 ILE A N 1
ATOM 751 C CA . ILE A 1 90 ? 21.688 7.581 6.546 1.00 43.84 90 ILE A CA 1
ATOM 752 C C . ILE A 1 90 ? 22.077 9.061 6.474 1.00 43.84 90 ILE A C 1
ATOM 754 O O . ILE A 1 90 ? 23.075 9.457 7.074 1.00 43.84 90 ILE A O 1
ATOM 758 N N . VAL A 1 91 ? 21.358 9.862 5.694 1.00 34.59 91 VAL A N 1
ATOM 759 C CA . VAL A 1 91 ? 21.430 11.318 5.826 1.00 34.59 91 VAL A CA 1
ATOM 760 C C . VAL A 1 91 ? 20.070 11.759 6.346 1.00 34.59 91 VAL A C 1
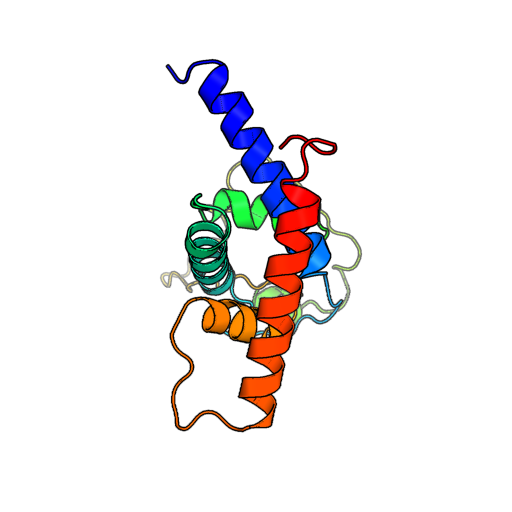ATOM 762 O O . VAL A 1 91 ? 19.106 11.751 5.581 1.00 34.59 91 VAL A O 1
ATOM 765 N N . PRO A 1 92 ? 19.957 12.108 7.637 1.00 36.75 92 PRO A N 1
ATOM 766 C CA . PRO A 1 92 ? 18.851 12.923 8.086 1.00 36.75 92 PRO A CA 1
ATOM 767 C C . PRO A 1 92 ? 19.099 14.314 7.503 1.00 36.75 92 PRO A C 1
ATOM 769 O O . PRO A 1 92 ? 19.984 15.040 7.948 1.00 36.75 92 PRO A O 1
ATOM 772 N N . SER A 1 93 ? 18.381 14.659 6.440 1.00 36.41 93 SER A N 1
ATOM 773 C CA . SER A 1 93 ? 18.256 16.052 6.029 1.00 36.41 93 SER A CA 1
ATOM 774 C C . SER A 1 93 ? 17.082 16.611 6.814 1.00 36.41 93 SER A C 1
ATOM 776 O O . SER A 1 93 ? 15.924 16.485 6.418 1.00 36.41 93 SER A O 1
ATOM 778 N N . GLU A 1 94 ? 17.395 17.210 7.961 1.00 34.75 94 GLU A N 1
ATOM 779 C CA . GLU A 1 94 ? 16.561 18.289 8.468 1.00 34.75 94 GLU A CA 1
ATOM 780 C C . GLU A 1 94 ? 16.409 19.304 7.325 1.00 34.75 94 GLU A C 1
ATOM 782 O O . GLU A 1 94 ? 17.392 19.683 6.692 1.00 34.75 94 GLU A O 1
ATOM 787 N N . GLN A 1 95 ? 15.163 19.677 7.034 1.00 36.16 95 GLN A N 1
ATOM 788 C CA . GLN A 1 95 ? 14.753 20.629 5.997 1.00 36.16 95 GLN A CA 1
ATOM 789 C C . GLN A 1 95 ? 14.846 20.116 4.541 1.00 36.16 95 GLN A C 1
ATOM 791 O O . GLN A 1 95 ? 15.900 20.035 3.923 1.00 36.16 95 GLN A O 1
ATOM 796 N N . ASN A 1 96 ? 13.666 19.898 3.947 1.00 36.25 96 ASN A N 1
ATOM 797 C CA . ASN A 1 96 ? 13.424 19.930 2.498 1.00 36.25 96 ASN A CA 1
ATOM 798 C C . ASN A 1 96 ? 14.033 18.813 1.624 1.00 36.25 96 ASN A C 1
ATOM 800 O O . ASN A 1 96 ? 14.405 19.074 0.479 1.00 36.25 96 ASN A O 1
ATOM 804 N N . PHE A 1 97 ? 13.995 17.545 2.053 1.00 44.94 97 PHE A N 1
ATOM 805 C CA . PHE A 1 97 ? 14.297 16.411 1.152 1.00 44.94 97 PHE A CA 1
ATOM 806 C C . PHE A 1 97 ? 13.401 16.378 -0.112 1.00 44.94 97 PHE A C 1
ATOM 808 O O . PHE A 1 97 ? 13.788 15.851 -1.150 1.00 44.94 97 PHE A O 1
ATOM 815 N N . LEU A 1 98 ? 12.217 16.998 -0.056 1.00 40.34 98 LEU A N 1
ATOM 816 C CA . LEU A 1 98 ? 11.292 17.139 -1.188 1.00 40.34 98 LEU A CA 1
ATOM 817 C C . LEU A 1 98 ? 11.613 18.311 -2.137 1.00 40.34 98 LEU A C 1
ATOM 819 O O . LEU A 1 98 ? 11.072 18.342 -3.239 1.00 40.34 98 LEU A O 1
ATOM 823 N N . GLY A 1 99 ? 12.460 19.265 -1.732 1.00 32.19 99 GLY A N 1
ATOM 824 C CA . GLY A 1 99 ? 12.692 20.516 -2.468 1.00 32.19 99 GLY A CA 1
ATOM 825 C C . GLY A 1 99 ? 14.036 20.618 -3.190 1.00 32.19 99 GLY A C 1
ATOM 826 O O . GLY A 1 99 ? 14.165 21.438 -4.094 1.00 32.19 99 GLY A O 1
ATOM 827 N N . THR A 1 100 ? 15.028 19.796 -2.834 1.00 37.25 100 THR A N 1
ATOM 828 C CA . THR A 1 100 ? 16.421 20.044 -3.249 1.00 37.25 100 THR A CA 1
ATOM 829 C C . THR A 1 100 ? 17.130 18.779 -3.739 1.00 37.25 100 THR A C 1
ATOM 831 O O . THR A 1 100 ? 18.226 18.445 -3.306 1.00 37.25 100 THR A O 1
ATOM 834 N N . LEU A 1 101 ? 16.510 18.081 -4.692 1.00 39.94 101 LEU A N 1
ATOM 835 C CA . LEU A 1 101 ? 17.219 17.211 -5.646 1.00 39.94 101 LEU A CA 1
ATOM 836 C C . LEU A 1 101 ? 17.561 17.972 -6.944 1.00 39.94 101 LEU A C 1
ATOM 838 O O . LEU A 1 101 ? 17.822 17.364 -7.979 1.00 39.94 101 LEU A O 1
ATOM 842 N N . PHE A 1 102 ? 17.553 19.308 -6.908 1.00 38.91 102 PHE A N 1
ATOM 843 C CA . PHE A 1 102 ? 18.031 20.133 -8.012 1.00 38.91 102 PHE A CA 1
ATOM 844 C C . PHE A 1 102 ? 19.544 20.303 -7.894 1.00 38.91 102 PHE A C 1
ATOM 846 O O . PHE A 1 102 ? 20.054 20.908 -6.952 1.00 38.91 102 PHE A O 1
ATOM 853 N N . SER A 1 103 ? 20.239 19.713 -8.864 1.00 35.00 103 SER A N 1
ATOM 854 C CA . SER A 1 103 ? 21.655 19.913 -9.150 1.00 35.00 103 SER A CA 1
ATOM 855 C C . SER A 1 103 ? 22.050 21.392 -9.050 1.00 35.00 103 SER A C 1
ATOM 857 O O . SER A 1 103 ? 21.381 22.263 -9.602 1.00 35.00 103 SER A O 1
ATOM 859 N N . THR A 1 104 ? 23.179 21.668 -8.396 1.00 38.31 104 THR A N 1
ATOM 860 C CA . THR A 1 104 ? 23.863 22.973 -8.392 1.00 38.31 104 THR A CA 1
ATOM 861 C C . THR A 1 104 ? 24.529 23.316 -9.730 1.00 38.31 104 THR A C 1
ATOM 863 O O . THR A 1 104 ? 25.258 24.301 -9.817 1.00 38.31 104 THR A O 1
ATOM 866 N N . GLU A 1 105 ? 24.281 22.550 -10.790 1.00 38.47 105 GLU A N 1
ATOM 867 C CA . GLU A 1 105 ? 24.766 22.851 -12.131 1.00 38.47 105 GLU A CA 1
ATOM 868 C C . GLU A 1 105 ? 23.601 23.231 -13.040 1.00 38.47 105 GLU A C 1
ATOM 870 O O . GLU A 1 105 ? 22.682 22.445 -13.281 1.00 38.47 105 GLU A O 1
ATOM 875 N N . LYS A 1 106 ? 23.663 24.476 -13.530 1.00 38.75 106 LYS A N 1
ATOM 876 C CA . LYS A 1 106 ? 22.792 25.065 -14.549 1.00 38.75 106 LYS A CA 1
ATOM 877 C C . LYS A 1 106 ? 22.654 24.121 -15.746 1.00 38.75 106 LYS A C 1
ATOM 879 O O . LYS A 1 106 ? 23.429 24.192 -16.694 1.00 38.75 106 LYS A O 1
ATOM 884 N N . THR A 1 107 ? 21.636 23.276 -15.715 1.00 37.25 107 THR A N 1
ATOM 885 C CA . THR A 1 107 ? 21.160 22.544 -16.883 1.00 37.25 107 THR A CA 1
ATOM 886 C C . THR A 1 107 ? 19.654 22.724 -16.903 1.00 37.25 107 THR A C 1
ATOM 888 O O . THR A 1 107 ? 18.963 22.364 -15.955 1.00 37.25 107 THR A O 1
ATOM 891 N N . ASP A 1 108 ? 19.176 23.369 -17.959 1.00 37.78 108 ASP A N 1
ATOM 892 C CA . ASP A 1 108 ? 17.833 23.936 -18.124 1.00 37.78 108 ASP A CA 1
ATOM 893 C C . ASP A 1 108 ? 16.763 22.864 -18.421 1.00 37.78 108 ASP A C 1
ATOM 895 O O . ASP A 1 108 ? 15.887 23.018 -19.267 1.00 37.78 108 ASP A O 1
ATOM 899 N N . VAL A 1 109 ? 16.861 21.715 -17.752 1.00 41.28 109 VAL A N 1
ATOM 900 C CA . VAL A 1 109 ? 15.912 20.610 -17.860 1.00 41.28 109 VAL A CA 1
ATOM 901 C C . VAL A 1 109 ? 15.646 20.120 -16.444 1.00 41.28 109 VAL A C 1
ATOM 903 O O . VAL A 1 109 ? 16.499 19.481 -15.832 1.00 41.28 109 VAL A O 1
ATOM 906 N N . GLN A 1 110 ? 14.464 20.421 -15.899 1.00 42.44 110 GLN A N 1
ATOM 907 C CA . GLN A 1 110 ? 13.979 19.771 -14.680 1.00 42.44 110 GLN A CA 1
ATOM 908 C C . GLN A 1 110 ? 13.782 18.276 -14.977 1.00 42.44 110 GLN A C 1
ATOM 910 O O . GLN A 1 110 ? 12.696 17.842 -15.362 1.00 42.44 110 GLN A O 1
ATOM 915 N N . GLU A 1 111 ? 14.839 17.470 -14.855 1.00 51.59 111 GLU A N 1
ATOM 916 C CA . GLU A 1 111 ? 14.718 16.018 -14.940 1.00 51.59 111 GLU A CA 1
ATOM 917 C C . GLU A 1 111 ? 13.821 15.578 -13.775 1.00 51.59 111 GLU A C 1
ATOM 919 O O . GLU A 1 111 ? 14.133 15.797 -12.605 1.00 51.59 111 GLU A O 1
ATOM 924 N N . THR A 1 112 ? 12.646 15.024 -14.085 1.00 57.69 112 THR A N 1
ATOM 925 C CA . THR A 1 112 ? 11.727 14.531 -13.054 1.00 57.69 112 THR A CA 1
ATOM 926 C C . THR A 1 112 ? 12.398 13.364 -12.334 1.00 57.69 112 THR A C 1
ATOM 928 O O . THR A 1 112 ? 12.530 12.272 -12.890 1.00 57.69 112 THR A O 1
ATOM 931 N N . VAL A 1 113 ? 12.850 13.592 -11.099 1.00 67.50 113 VAL A N 1
ATOM 932 C CA . VAL A 1 113 ? 13.511 12.561 -10.296 1.00 67.50 113 VAL A CA 1
ATOM 933 C C . VAL A 1 113 ? 12.456 11.667 -9.651 1.00 67.50 113 VAL A C 1
ATOM 935 O O . VAL A 1 113 ? 11.753 12.063 -8.723 1.00 67.50 113 VAL A O 1
ATOM 938 N N . TYR A 1 114 ? 12.349 10.436 -10.149 1.00 78.62 114 TYR A N 1
ATOM 939 C CA . TYR A 1 114 ? 11.512 9.403 -9.544 1.00 78.62 114 TYR A CA 1
ATOM 940 C C . TYR A 1 114 ? 12.240 8.758 -8.364 1.00 78.62 114 TYR A C 1
ATOM 942 O O . TYR A 1 114 ? 13.371 8.280 -8.506 1.00 78.62 114 TYR A O 1
ATOM 950 N N . VAL A 1 115 ? 11.569 8.729 -7.213 1.00 87.69 115 VAL A N 1
ATOM 951 C CA . VAL A 1 115 ? 12.053 8.085 -5.987 1.00 87.69 115 VAL A CA 1
ATOM 952 C C . VAL A 1 115 ? 11.342 6.748 -5.832 1.00 87.69 115 VAL A C 1
ATOM 954 O O . VAL A 1 115 ? 10.117 6.675 -5.919 1.00 87.69 115 VAL A O 1
ATOM 957 N N . HIS A 1 116 ? 12.113 5.698 -5.591 1.00 90.75 116 HIS A N 1
ATOM 958 C CA . HIS A 1 116 ? 11.644 4.340 -5.359 1.00 90.75 116 HIS A CA 1
ATOM 959 C C . HIS A 1 116 ? 11.978 3.900 -3.936 1.00 90.75 116 HIS A C 1
ATOM 961 O O . HIS A 1 116 ? 12.938 4.394 -3.355 1.00 90.75 116 HIS A O 1
ATOM 967 N N . ALA A 1 117 ? 11.208 2.961 -3.395 1.00 91.56 117 ALA A N 1
ATOM 968 C CA . ALA A 1 117 ? 11.512 2.264 -2.149 1.00 91.56 117 ALA A CA 1
ATOM 969 C C . ALA A 1 117 ? 11.934 0.816 -2.437 1.00 91.56 117 ALA A C 1
ATOM 971 O O . ALA A 1 117 ? 11.447 0.189 -3.384 1.00 91.56 117 ALA A O 1
ATOM 972 N N . ASP A 1 118 ? 12.822 0.264 -1.618 1.00 92.81 118 ASP A N 1
ATOM 973 C CA . ASP A 1 118 ? 13.318 -1.118 -1.682 1.00 92.81 118 ASP A CA 1
ATOM 974 C C . ASP A 1 118 ? 12.297 -2.145 -1.157 1.00 92.81 118 ASP A C 1
ATOM 976 O O . ASP A 1 118 ? 12.620 -3.068 -0.419 1.00 92.81 118 ASP A O 1
ATOM 980 N N . ILE A 1 119 ? 11.044 -2.001 -1.573 1.00 94.88 119 ILE A N 1
ATOM 981 C CA . ILE A 1 119 ? 9.915 -2.854 -1.199 1.00 94.88 119 ILE A CA 1
ATOM 982 C C . ILE A 1 119 ? 9.449 -3.696 -2.388 1.00 94.88 119 ILE A C 1
ATOM 984 O O . ILE A 1 119 ? 9.694 -3.367 -3.555 1.00 94.88 119 ILE A O 1
ATOM 988 N N . ASP A 1 120 ? 8.726 -4.780 -2.106 1.00 95.50 120 ASP A N 1
ATOM 989 C CA . ASP A 1 120 ? 8.223 -5.658 -3.158 1.00 95.50 120 ASP A CA 1
ATOM 990 C C . ASP A 1 120 ? 7.102 -4.999 -3.984 1.00 95.50 120 ASP A C 1
ATOM 992 O O . ASP A 1 120 ? 5.950 -4.855 -3.563 1.00 95.50 120 ASP A O 1
ATOM 996 N N . ALA A 1 121 ? 7.436 -4.661 -5.228 1.00 95.00 121 ALA A N 1
ATOM 997 C CA . ALA A 1 121 ? 6.514 -4.101 -6.207 1.00 95.00 121 ALA A CA 1
ATOM 998 C C . ALA A 1 121 ? 5.353 -5.054 -6.565 1.00 95.00 121 ALA A C 1
ATOM 1000 O O . ALA A 1 121 ? 4.322 -4.599 -7.071 1.00 95.00 121 ALA A O 1
ATOM 1001 N N . GLY A 1 122 ? 5.512 -6.369 -6.367 1.00 95.00 122 GLY A N 1
ATOM 1002 C CA . GLY A 1 122 ? 4.430 -7.343 -6.525 1.00 95.00 122 GLY A CA 1
ATOM 1003 C C . GLY A 1 122 ? 3.350 -7.139 -5.465 1.00 95.00 122 GLY A C 1
ATOM 1004 O O . GLY A 1 122 ? 2.182 -6.929 -5.791 1.00 95.00 122 GLY A O 1
ATOM 1005 N N . THR A 1 123 ? 3.765 -7.092 -4.205 1.00 95.69 123 THR A N 1
ATOM 1006 C CA . THR A 1 123 ? 2.897 -6.915 -3.042 1.00 95.69 123 THR A CA 1
ATOM 1007 C C . THR A 1 123 ? 2.159 -5.583 -3.081 1.00 95.69 123 THR A C 1
ATOM 1009 O O . THR A 1 123 ? 0.950 -5.567 -2.855 1.00 95.69 123 THR A O 1
ATOM 1012 N N . VAL A 1 124 ? 2.812 -4.481 -3.476 1.00 97.19 124 VAL A N 1
ATOM 1013 C CA . VAL A 1 124 ? 2.123 -3.184 -3.648 1.00 97.19 124 VAL A CA 1
ATOM 1014 C C . VAL A 1 124 ? 0.995 -3.285 -4.686 1.00 97.19 124 VAL A C 1
ATOM 1016 O O . VAL A 1 124 ? -0.116 -2.807 -4.449 1.00 97.19 124 VAL A O 1
ATOM 1019 N N . ARG A 1 125 ? 1.222 -3.954 -5.827 1.00 95.31 125 ARG A N 1
ATOM 1020 C CA . ARG A 1 125 ? 0.158 -4.163 -6.829 1.00 95.31 125 ARG A CA 1
ATOM 1021 C C . ARG A 1 125 ? -0.990 -4.992 -6.268 1.00 95.31 125 ARG A C 1
ATOM 1023 O O . ARG A 1 125 ? -2.145 -4.623 -6.468 1.00 95.31 125 ARG A O 1
ATOM 1030 N N . THR A 1 126 ? -0.685 -6.088 -5.579 1.00 95.12 126 THR A N 1
ATOM 1031 C CA . THR A 1 126 ? -1.705 -6.974 -5.005 1.00 95.12 126 THR A CA 1
ATOM 1032 C C . THR A 1 126 ? -2.509 -6.257 -3.921 1.00 95.12 126 THR A C 1
ATOM 1034 O O . THR A 1 126 ? -3.733 -6.348 -3.936 1.00 95.12 126 THR A O 1
ATOM 1037 N N . LEU A 1 127 ? -1.865 -5.454 -3.064 1.00 96.44 127 LEU A N 1
ATOM 1038 C CA . LEU A 1 127 ? -2.532 -4.574 -2.095 1.00 96.44 127 LEU A CA 1
ATOM 1039 C C . LEU A 1 127 ? -3.503 -3.618 -2.789 1.00 96.44 127 LEU A C 1
ATOM 1041 O O . LEU A 1 127 ? -4.644 -3.464 -2.369 1.00 96.44 127 LEU A O 1
ATOM 1045 N N . ARG A 1 128 ? -3.098 -3.003 -3.903 1.00 95.19 128 ARG A N 1
ATOM 1046 C CA . ARG A 1 128 ? -3.996 -2.120 -4.658 1.00 95.19 128 ARG A CA 1
ATOM 1047 C C . ARG A 1 128 ? -5.246 -2.855 -5.150 1.00 95.19 128 ARG A C 1
ATOM 1049 O O . ARG A 1 128 ? -6.329 -2.268 -5.151 1.00 95.19 128 ARG A O 1
ATOM 1056 N N . LEU A 1 129 ? -5.114 -4.121 -5.546 1.00 94.06 129 LEU A N 1
ATOM 1057 C CA . LEU A 1 129 ? -6.229 -4.948 -6.015 1.00 94.06 129 LEU A CA 1
ATOM 1058 C C . LEU A 1 129 ? -7.214 -5.336 -4.904 1.00 94.06 129 LEU A C 1
ATOM 1060 O O . LEU A 1 129 ? -8.367 -5.604 -5.222 1.00 94.06 129 LEU A O 1
ATOM 1064 N N . THR A 1 130 ? -6.835 -5.305 -3.621 1.00 94.50 130 THR A N 1
ATOM 1065 C CA . THR A 1 130 ? -7.779 -5.600 -2.521 1.00 94.50 130 THR A CA 1
ATOM 1066 C C . THR A 1 130 ? -8.839 -4.511 -2.324 1.00 94.50 130 THR A C 1
ATOM 1068 O O . THR A 1 130 ? -9.783 -4.706 -1.561 1.00 94.50 130 THR A O 1
ATOM 1071 N N . THR A 1 131 ? -8.693 -3.371 -3.007 1.00 93.75 131 THR A N 1
ATOM 1072 C CA . THR A 1 131 ? -9.585 -2.200 -2.907 1.00 93.75 131 THR A CA 1
ATOM 1073 C C . THR A 1 131 ? -10.594 -2.080 -4.049 1.00 93.75 131 THR A C 1
ATOM 1075 O O . THR A 1 131 ? -11.358 -1.118 -4.092 1.00 93.75 131 THR A O 1
ATOM 1078 N N . ILE A 1 132 ? -10.588 -3.017 -5.001 1.00 89.88 132 ILE A N 1
ATOM 1079 C CA . ILE A 1 132 ? -11.492 -3.020 -6.155 1.00 89.88 132 ILE A CA 1
ATOM 1080 C C . ILE A 1 132 ? -12.085 -4.419 -6.368 1.00 89.88 132 ILE A C 1
ATOM 1082 O O . ILE A 1 132 ? -11.481 -5.407 -5.943 1.00 89.88 132 ILE A O 1
ATOM 1086 N N . PRO A 1 133 ? -13.236 -4.542 -7.054 1.00 87.19 133 PRO A N 1
ATOM 1087 C CA . PRO A 1 133 ? -13.705 -5.837 -7.532 1.00 87.19 133 PRO A CA 1
ATOM 1088 C C . PRO A 1 133 ? -12.638 -6.503 -8.409 1.00 87.19 133 PRO A C 1
ATOM 1090 O O . PRO A 1 133 ? -12.048 -5.854 -9.275 1.00 87.19 133 PRO A O 1
ATOM 1093 N N . ILE A 1 134 ? -12.380 -7.792 -8.180 1.00 84.38 134 ILE A N 1
ATOM 1094 C CA . ILE A 1 134 ? -11.386 -8.547 -8.950 1.00 84.38 134 ILE A CA 1
ATOM 1095 C C . ILE A 1 134 ? -11.933 -8.759 -10.371 1.00 84.38 134 ILE A C 1
ATOM 1097 O O . ILE A 1 134 ? -12.977 -9.399 -10.505 1.00 84.38 134 ILE A O 1
ATOM 1101 N N . PRO A 1 135 ? -11.246 -8.288 -11.429 1.00 83.81 135 PRO A N 1
ATOM 1102 C CA . PRO A 1 135 ? -11.702 -8.481 -12.804 1.00 83.81 135 PRO A CA 1
ATOM 1103 C C . PRO A 1 135 ? -11.846 -9.963 -13.176 1.00 83.81 135 PRO A C 1
ATOM 1105 O O . PRO A 1 135 ? -11.016 -10.794 -12.788 1.00 83.81 135 PRO A O 1
ATOM 1108 N N . GLU A 1 136 ? -12.855 -10.304 -13.979 1.00 85.44 136 GLU A N 1
ATOM 1109 C CA . GLU A 1 136 ? -13.161 -11.693 -14.359 1.00 85.44 136 GLU A CA 1
ATOM 1110 C C . GLU A 1 136 ? -12.046 -12.369 -15.173 1.00 85.44 136 GLU A C 1
ATOM 1112 O O . GLU A 1 136 ? -11.839 -13.579 -15.064 1.00 85.44 136 GLU A O 1
ATOM 1117 N N . ASN A 1 137 ? -11.268 -11.589 -15.922 1.00 89.12 137 ASN A N 1
ATOM 1118 C CA . ASN A 1 137 ? -10.124 -12.053 -16.709 1.00 89.12 137 ASN A CA 1
ATOM 1119 C C . ASN A 1 137 ? -8.821 -12.207 -15.896 1.00 89.12 137 ASN A C 1
ATOM 1121 O O . ASN A 1 137 ? -7.776 -12.537 -16.455 1.00 89.12 137 ASN A O 1
ATOM 1125 N N . THR A 1 138 ? -8.848 -11.971 -14.581 1.00 87.12 138 THR A N 1
ATOM 1126 C CA . THR A 1 138 ? -7.669 -12.148 -13.721 1.00 87.12 138 THR A CA 1
ATOM 1127 C C . THR A 1 138 ? -7.257 -13.620 -13.675 1.00 87.12 138 THR A C 1
ATOM 1129 O O . THR A 1 138 ? -8.083 -14.491 -13.423 1.00 87.12 138 THR A O 1
ATOM 1132 N N . ALA A 1 139 ? -5.974 -13.928 -13.863 1.00 91.62 139 ALA A N 1
ATOM 1133 C CA . ALA A 1 139 ? -5.481 -15.304 -13.770 1.00 91.62 139 ALA A CA 1
ATOM 1134 C C . ALA A 1 139 ? -5.833 -15.957 -12.408 1.00 91.62 139 ALA A C 1
ATOM 1136 O O . ALA A 1 139 ? -5.771 -15.259 -11.390 1.00 91.62 139 ALA A O 1
ATOM 1137 N N . PRO A 1 140 ? -6.177 -17.262 -12.355 1.00 91.50 140 PRO A N 1
ATOM 1138 C CA . PRO A 1 140 ? -6.567 -17.953 -11.118 1.00 91.50 140 PRO A CA 1
ATOM 1139 C C . PRO A 1 140 ? -5.591 -17.740 -9.954 1.00 91.50 140 PRO A C 1
ATOM 1141 O O . PRO A 1 140 ? -6.021 -17.337 -8.873 1.00 91.50 140 PRO A O 1
ATOM 1144 N N . ASP A 1 141 ? -4.288 -17.875 -10.203 1.00 92.06 141 ASP A N 1
ATOM 1145 C CA . ASP A 1 141 ? -3.247 -17.705 -9.181 1.00 92.06 141 ASP A CA 1
ATOM 1146 C C . ASP A 1 141 ? -3.234 -16.287 -8.602 1.00 92.06 141 ASP A C 1
ATOM 1148 O O . ASP A 1 141 ? -3.139 -16.091 -7.393 1.00 92.06 141 ASP A O 1
ATOM 1152 N N . LYS A 1 142 ? -3.423 -15.272 -9.454 1.00 89.50 142 LYS A N 1
ATOM 1153 C CA . LYS A 1 142 ? -3.533 -13.879 -9.002 1.00 89.50 142 LYS A CA 1
ATOM 1154 C C . LYS A 1 142 ? -4.793 -13.657 -8.170 1.00 89.50 142 LYS A C 1
ATOM 1156 O O . LYS A 1 142 ? -4.752 -12.907 -7.200 1.00 89.50 142 LYS A O 1
ATOM 1161 N N . ARG A 1 143 ? -5.913 -14.306 -8.510 1.00 91.69 143 ARG A N 1
ATOM 1162 C CA . ARG A 1 143 ? -7.129 -14.227 -7.681 1.00 91.69 143 ARG A CA 1
ATOM 1163 C C . ARG A 1 143 ? -6.895 -14.840 -6.306 1.00 91.69 143 ARG A C 1
ATOM 1165 O O . ARG A 1 143 ? -7.373 -14.279 -5.324 1.00 91.69 143 ARG A O 1
ATOM 1172 N N . LEU A 1 144 ? -6.180 -15.963 -6.240 1.00 92.88 144 LEU A N 1
ATOM 1173 C CA . LEU A 1 144 ? -5.827 -16.606 -4.978 1.00 92.88 144 LEU A CA 1
ATOM 1174 C C . LEU A 1 144 ? -4.947 -15.683 -4.127 1.00 92.88 144 LEU A C 1
ATOM 1176 O O . LEU A 1 144 ? -5.313 -15.400 -2.991 1.00 92.88 144 LEU A O 1
ATOM 1180 N N . GLN A 1 145 ? -3.897 -15.099 -4.712 1.00 93.31 145 GLN A N 1
ATOM 1181 C CA . GLN A 1 145 ? -3.030 -14.128 -4.030 1.00 93.31 145 GLN A CA 1
ATOM 1182 C C . GLN A 1 145 ? -3.813 -12.935 -3.462 1.00 93.31 145 GLN A C 1
ATOM 1184 O O . GLN A 1 145 ? -3.595 -12.528 -2.322 1.00 93.31 145 GLN A O 1
ATOM 1189 N N . VAL A 1 146 ? -4.758 -12.377 -4.230 1.00 93.88 146 VAL A N 1
ATOM 1190 C CA . VAL A 1 146 ? -5.602 -11.271 -3.748 1.00 93.88 146 VAL A CA 1
ATOM 1191 C C . VAL A 1 146 ? -6.511 -11.728 -2.602 1.00 93.88 146 VAL A C 1
ATOM 1193 O O . VAL A 1 146 ? -6.651 -11.003 -1.617 1.00 93.88 146 VAL A O 1
ATOM 1196 N N . LYS A 1 147 ? -7.112 -12.923 -2.690 1.00 93.12 147 LYS A N 1
ATOM 1197 C CA . LYS A 1 147 ? -7.959 -13.481 -1.620 1.00 93.12 147 LYS A CA 1
ATOM 1198 C C . LYS A 1 147 ? -7.170 -13.729 -0.333 1.00 93.12 147 LYS A C 1
ATOM 1200 O O . LYS A 1 147 ? -7.643 -13.353 0.738 1.00 93.12 147 LYS A O 1
ATOM 1205 N N . GLU A 1 148 ? -5.980 -14.312 -0.433 1.00 94.25 148 GLU A N 1
ATOM 1206 C CA . GLU A 1 148 ? -5.087 -14.549 0.706 1.00 94.25 148 GLU A CA 1
ATOM 1207 C C . GLU A 1 148 ? -4.649 -13.238 1.357 1.00 94.25 148 GLU A C 1
ATOM 1209 O O . GLU A 1 148 ? -4.718 -13.094 2.578 1.00 94.25 148 GLU A O 1
ATOM 1214 N N . LEU A 1 149 ? -4.261 -12.245 0.554 1.00 94.88 149 LEU A N 1
ATOM 1215 C CA . LEU A 1 149 ? -3.874 -10.937 1.072 1.00 94.88 149 LEU A CA 1
ATOM 1216 C C . LEU A 1 149 ? -5.051 -10.221 1.745 1.00 94.88 149 LEU A C 1
ATOM 1218 O O . LEU A 1 149 ? -4.885 -9.644 2.817 1.00 94.88 149 LEU A O 1
ATOM 1222 N N . LEU A 1 150 ? -6.252 -10.305 1.170 1.00 94.38 150 LEU A N 1
ATOM 1223 C CA . LEU A 1 150 ? -7.464 -9.759 1.777 1.00 94.38 150 LEU A CA 1
ATOM 1224 C C . LEU A 1 150 ? -7.792 -10.448 3.110 1.00 94.38 150 LEU A C 1
ATOM 1226 O O . LEU A 1 150 ? -8.196 -9.778 4.060 1.00 94.38 150 LEU A O 1
ATOM 1230 N N . HIS A 1 151 ? -7.612 -11.768 3.197 1.00 94.12 151 HIS A N 1
ATOM 1231 C CA . HIS A 1 151 ? -7.760 -12.508 4.449 1.00 94.12 151 HIS A CA 1
ATOM 1232 C C . HIS A 1 151 ? -6.744 -12.029 5.495 1.00 94.12 151 HIS A C 1
ATOM 1234 O O . HIS A 1 151 ? -7.138 -11.649 6.595 1.00 94.12 151 HIS A O 1
ATOM 1240 N N . ARG A 1 152 ? -5.459 -11.928 5.129 1.00 94.94 152 ARG A N 1
ATOM 1241 C CA . ARG A 1 152 ? -4.403 -11.397 6.010 1.00 94.94 152 ARG A CA 1
ATOM 1242 C C . ARG A 1 152 ? -4.703 -9.978 6.496 1.00 94.94 152 ARG A C 1
ATOM 1244 O O . ARG A 1 152 ? -4.513 -9.701 7.673 1.00 94.94 152 A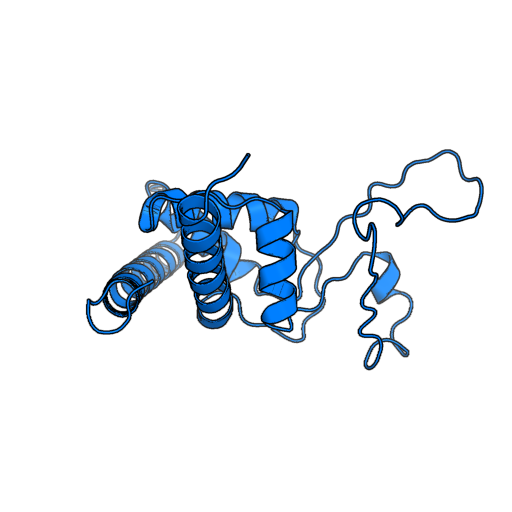RG A O 1
ATOM 1251 N N . LEU A 1 153 ? -5.208 -9.097 5.628 1.00 94.75 153 LEU A N 1
ATOM 1252 C CA . LEU A 1 153 ? -5.618 -7.738 6.005 1.00 94.75 153 LEU A CA 1
ATOM 1253 C C . LEU A 1 153 ? -6.754 -7.740 7.034 1.00 94.75 153 LEU A C 1
ATOM 1255 O O . LEU A 1 153 ? -6.728 -6.945 7.970 1.00 94.75 153 LEU A O 1
ATOM 1259 N N . LYS A 1 154 ? -7.751 -8.619 6.871 1.00 92.81 154 LYS A N 1
ATOM 1260 C CA . LYS A 1 154 ? -8.872 -8.741 7.815 1.00 92.81 154 LYS A CA 1
ATOM 1261 C C . LYS A 1 154 ? -8.408 -9.241 9.178 1.00 92.81 154 LYS A C 1
ATOM 1263 O O . LYS A 1 154 ? -8.803 -8.659 10.184 1.00 92.81 154 LYS A O 1
ATOM 1268 N N . GLU A 1 155 ? -7.572 -10.274 9.208 1.00 93.81 155 GLU A N 1
ATOM 1269 C CA . GLU A 1 155 ? -7.032 -10.809 10.461 1.00 93.81 155 GLU A CA 1
ATOM 1270 C C . GLU A 1 155 ? -6.126 -9.791 11.158 1.00 93.81 155 GLU A C 1
ATOM 1272 O O . GLU A 1 155 ? -6.304 -9.518 12.342 1.00 93.81 155 GLU A O 1
ATOM 1277 N N . TRP A 1 156 ? -5.240 -9.130 10.410 1.00 94.06 156 TRP A N 1
ATOM 1278 C CA . TRP A 1 156 ? -4.390 -8.073 10.955 1.00 94.06 156 TRP A CA 1
ATOM 1279 C C . TRP A 1 156 ? -5.213 -6.909 11.520 1.00 94.06 156 TRP A C 1
ATOM 1281 O O . TRP A 1 156 ? -4.970 -6.461 12.635 1.00 94.06 156 TRP A O 1
ATOM 1291 N N . LYS A 1 157 ? -6.265 -6.478 10.810 1.00 91.06 157 LYS A N 1
ATOM 1292 C CA . LYS A 1 157 ? -7.181 -5.438 11.296 1.00 91.06 157 LYS A CA 1
ATOM 1293 C C . LYS A 1 157 ? -7.837 -5.809 12.631 1.00 91.06 157 LYS A C 1
ATOM 1295 O O . LYS A 1 157 ? -8.002 -4.932 13.471 1.00 91.06 157 LYS A O 1
ATOM 1300 N N . LYS A 1 158 ? -8.224 -7.073 12.835 1.00 89.75 158 LYS A N 1
ATOM 1301 C CA . LYS A 1 158 ? -8.811 -7.522 14.111 1.00 89.75 158 LYS A CA 1
ATOM 1302 C C . LYS A 1 158 ? -7.816 -7.405 15.264 1.00 89.75 158 LYS A C 1
ATOM 1304 O O . LYS A 1 158 ? -8.212 -6.987 16.343 1.00 89.75 158 LYS A O 1
ATOM 1309 N N . ILE A 1 159 ? -6.550 -7.748 15.026 1.00 86.94 159 ILE A N 1
ATOM 1310 C CA . ILE A 1 159 ? -5.477 -7.661 16.028 1.00 86.94 159 ILE A CA 1
ATOM 1311 C C . ILE A 1 159 ? -5.214 -6.196 16.399 1.00 86.94 159 ILE A C 1
ATOM 1313 O O . ILE A 1 159 ? -5.138 -5.854 17.573 1.00 86.94 159 ILE A O 1
ATOM 1317 N N . GLU A 1 160 ? -5.128 -5.328 15.394 1.00 81.62 160 GLU A N 1
ATOM 1318 C CA . GLU A 1 160 ? -4.747 -3.919 15.554 1.00 81.62 160 GLU A CA 1
ATOM 1319 C C . GLU A 1 160 ? -5.855 -3.017 16.103 1.00 81.62 160 GLU A C 1
ATOM 1321 O O . GLU A 1 160 ? -5.568 -1.947 16.624 1.00 81.62 160 GLU A O 1
ATOM 1326 N N . ILE A 1 161 ? -7.119 -3.420 15.958 1.00 72.12 161 ILE A N 1
ATOM 1327 C CA . ILE A 1 161 ? -8.289 -2.690 16.478 1.00 72.12 161 ILE A CA 1
ATOM 1328 C C . ILE A 1 161 ? -8.854 -3.399 17.727 1.00 72.12 161 ILE A C 1
ATOM 1330 O O . ILE A 1 161 ? -9.880 -2.996 18.274 1.00 72.12 161 ILE A O 1
ATOM 1334 N N . SER A 1 162 ? -8.192 -4.460 18.204 1.00 62.31 162 SER A N 1
ATOM 1335 C CA . SER A 1 162 ? -8.581 -5.140 19.439 1.00 62.31 162 SER A CA 1
ATOM 1336 C C . SER A 1 162 ? -8.481 -4.171 20.628 1.00 62.31 162 SER A C 1
ATOM 1338 O O . SER A 1 162 ? -7.495 -3.436 20.721 1.00 62.31 162 SER A O 1
ATOM 1340 N N . PRO A 1 163 ? -9.447 -4.172 21.568 1.00 49.41 163 PRO A N 1
ATOM 1341 C CA . PRO A 1 163 ? -9.441 -3.284 22.737 1.00 49.41 163 PRO A CA 1
ATOM 1342 C C . PRO A 1 163 ? -8.197 -3.422 23.635 1.00 49.41 163 PRO A C 1
ATOM 1344 O O . PRO A 1 163 ? -7.939 -2.542 24.450 1.00 49.41 163 PRO A O 1
ATOM 1347 N N . GLU A 1 164 ? -7.412 -4.489 23.474 1.00 51.34 164 GLU A N 1
ATOM 1348 C CA . GLU A 1 164 ? -6.156 -4.729 24.198 1.00 51.34 164 GLU A CA 1
ATOM 1349 C C . GLU A 1 164 ? -4.936 -4.000 23.588 1.00 51.34 164 GLU A C 1
ATOM 1351 O O . GLU A 1 164 ? -3.893 -3.917 24.229 1.00 51.34 164 GLU A O 1
ATOM 1356 N N . ASN A 1 165 ? -5.064 -3.432 22.381 1.00 49.00 165 ASN A N 1
ATOM 1357 C CA . ASN A 1 165 ? -4.057 -2.598 21.711 1.00 49.00 165 ASN A CA 1
ATOM 1358 C C . ASN A 1 165 ? -4.726 -1.324 21.156 1.00 49.00 165 ASN A C 1
ATOM 1360 O O . ASN A 1 165 ? -4.959 -1.220 19.949 1.00 49.00 165 ASN A O 1
ATOM 1364 N N . PRO A 1 166 ? -5.083 -0.347 22.009 1.00 43.06 166 PRO A N 1
ATOM 1365 C CA . PRO A 1 166 ? -5.741 0.863 21.542 1.00 43.06 166 PRO A CA 1
ATOM 1366 C C . PRO A 1 166 ? -4.785 1.680 20.664 1.00 43.06 166 PRO A C 1
ATOM 1368 O O . PRO A 1 166 ? -3.658 1.999 21.052 1.00 43.06 166 PRO A O 1
ATOM 1371 N N . VAL A 1 167 ? -5.257 1.975 19.451 1.00 49.81 167 VAL A N 1
ATOM 1372 C CA . VAL A 1 167 ? -4.647 2.908 18.497 1.00 49.81 167 VAL A CA 1
ATOM 1373 C C . VAL A 1 167 ? -4.523 4.292 19.111 1.00 49.81 167 VAL A C 1
ATOM 1375 O O . VAL A 1 167 ? -5.527 4.807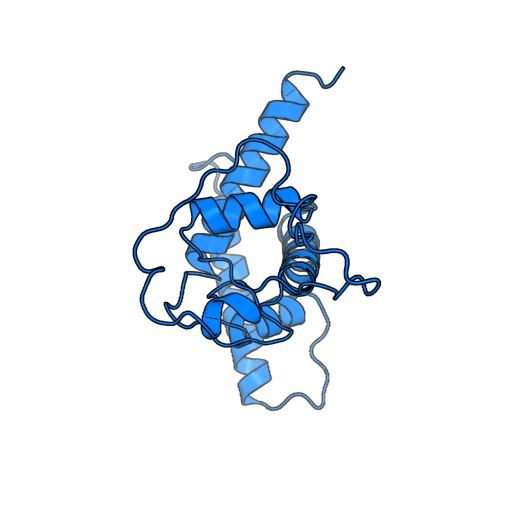 19.647 1.00 49.81 167 VAL A O 1
#

Sequence (167 aa):
MNGPHSTQLHEAQMRLLRRFIATFLPPQDKFHRNLANEINYVTTTLNRVLLHHFGFRVNKEMVTEALQDNKCILFTKNDQANNRKYQRRIVPSEQNFLGTLFSTEKTDVQETVYVHADIDAGTVRTLRLTTIPIPENTAPDKRLQVKELLHRLKEWKKIEISPENPV

Secondary structure (DSSP, 8-state):
---HHHHHHHHHHHHHHHHHHHHHS-B-S-----GGGBHHHHHHHHHHHHHHHHS----HHHHHHHHHHTTPPEE-TTGGGGTTSGGG-----SS-TTT----SS--S-------EESB-HHHHHHHHHTTSPPPTTS-HHHHHHHHHHHHHHHHHHHHHTSTTS--

Radius of gyration: 17.91 Å; chains: 1; bounding box: 44×44×42 Å